Protein AF-A0A356SGM9-F1 (afdb_monomer_lite)

Sequence (79 aa):
TEPANVVFTSRFGNQFGHPDVDIVNRYRRRGVKVWSTGSQGDVTLRFNVEGAPNMTVMRHKLIPYWAEGPQDTSVWLSE

Secondary structure (DSSP, 8-state):
---SEEEE---TT-TT-PSPHHHHHHHHTTTPEEEEHHHHS-EEEEE-TTSPEEEEES-S----TTTSPPP-GGGGS--

Radius of gyration: 16.53 Å; chains: 1; bounding box: 28×46×41 Å

Foldseek 3Di:
DQAQEDEFEDAAVDPPCPPPPVVVVVCVVVVHHYHYCNQFPDWDWDADPVRHTDIDTDDPDPQPPVRDDDDPCVVVVDD

pLDDT: mean 86.62, std 12.37, range [50.12, 97.56]

Structure (mmCIF, N/CA/C/O backbone):
data_AF-A0A356SGM9-F1
#
_entry.id   AF-A0A356SGM9-F1
#
loop_
_atom_site.group_PDB
_atom_site.id
_atom_site.type_symbol
_atom_site.label_atom_id
_atom_site.label_alt_id
_atom_site.label_comp_id
_atom_site.label_asym_id
_atom_site.label_entity_id
_atom_site.label_seq_id
_atom_site.pdbx_PDB_ins_code
_atom_site.Cartn_x
_atom_site.Cartn_y
_atom_site.Cartn_z
_atom_site.occupancy
_atom_site.B_iso_or_equiv
_atom_site.auth_seq_id
_atom_site.auth_comp_id
_atom_site.auth_asym_id
_atom_site.auth_atom_id
_atom_site.pdbx_PDB_model_num
ATOM 1 N N . THR A 1 1 ? -6.546 -7.221 18.409 1.00 65.56 1 THR A N 1
ATOM 2 C CA . THR A 1 1 ? -6.813 -6.126 17.452 1.00 65.56 1 THR A CA 1
ATOM 3 C C . THR A 1 1 ? -6.109 -6.438 16.147 1.00 65.56 1 THR A C 1
ATOM 5 O O . THR A 1 1 ? -4.964 -6.871 16.183 1.00 65.56 1 THR A O 1
ATOM 8 N N . GLU A 1 2 ? -6.789 -6.285 15.010 1.00 83.94 2 GLU A N 1
ATOM 9 C CA . GLU A 1 2 ? -6.177 -6.408 13.678 1.00 83.94 2 GLU A CA 1
ATOM 10 C C . GLU A 1 2 ? -5.960 -5.005 13.087 1.00 83.94 2 GLU A C 1
ATOM 12 O O . GLU A 1 2 ? -6.829 -4.148 13.256 1.00 83.94 2 GLU A O 1
ATOM 17 N N . PRO A 1 3 ? -4.809 -4.721 12.448 1.00 92.25 3 PRO A N 1
ATOM 18 C CA . PRO A 1 3 ? -4.546 -3.398 11.894 1.00 92.25 3 PRO A CA 1
ATOM 19 C C . PRO A 1 3 ? -5.376 -3.162 10.629 1.00 92.25 3 PRO A C 1
ATOM 21 O O . PRO A 1 3 ? -5.454 -4.031 9.769 1.00 92.25 3 PRO A O 1
ATOM 24 N N . ALA A 1 4 ? -5.926 -1.958 10.459 1.00 91.94 4 ALA A N 1
ATOM 25 C CA . ALA A 1 4 ? -6.622 -1.590 9.221 1.00 91.94 4 ALA A CA 1
ATOM 26 C C . ALA A 1 4 ? -5.660 -1.392 8.030 1.00 91.94 4 ALA A C 1
ATOM 28 O O . ALA A 1 4 ? -6.023 -1.640 6.879 1.00 91.94 4 ALA A O 1
ATOM 29 N N . ASN A 1 5 ? -4.427 -0.951 8.308 1.00 94.75 5 ASN A N 1
ATOM 30 C CA . ASN A 1 5 ? -3.387 -0.671 7.320 1.00 94.75 5 ASN A CA 1
ATOM 31 C C . ASN A 1 5 ? -2.043 -1.249 7.784 1.00 94.75 5 ASN A C 1
ATOM 33 O O . ASN A 1 5 ? -1.700 -1.145 8.960 1.00 94.75 5 ASN A O 1
ATOM 37 N N . VAL A 1 6 ? -1.259 -1.800 6.857 1.00 96.25 6 VAL A N 1
ATOM 38 C CA . VAL A 1 6 ? 0.127 -2.239 7.084 1.00 96.25 6 VAL A CA 1
ATOM 39 C C . VAL A 1 6 ? 1.022 -1.608 6.030 1.00 96.25 6 VAL A C 1
ATOM 41 O O . VAL A 1 6 ? 0.731 -1.701 4.840 1.00 96.25 6 VAL A O 1
ATOM 44 N N . VAL A 1 7 ? 2.118 -0.986 6.467 1.00 96.38 7 VAL A N 1
ATOM 45 C CA . VAL A 1 7 ? 3.119 -0.371 5.589 1.00 96.38 7 VAL A CA 1
ATOM 46 C C . VAL A 1 7 ? 4.399 -1.196 5.643 1.00 96.38 7 VAL A C 1
ATOM 48 O O . VAL A 1 7 ? 4.978 -1.384 6.710 1.00 96.38 7 VAL A O 1
ATOM 51 N N . PHE A 1 8 ? 4.849 -1.675 4.487 1.00 96.44 8 PHE A N 1
ATOM 52 C CA . PHE A 1 8 ? 6.154 -2.302 4.322 1.00 96.44 8 PHE A CA 1
ATOM 53 C C . PHE A 1 8 ? 7.156 -1.294 3.773 1.00 96.44 8 PHE A C 1
ATOM 55 O O . PHE A 1 8 ? 6.941 -0.705 2.710 1.00 96.44 8 PHE A O 1
ATOM 62 N N . THR A 1 9 ? 8.277 -1.139 4.466 1.00 95.38 9 THR A N 1
ATOM 63 C CA . THR A 1 9 ? 9.398 -0.336 3.989 1.00 95.38 9 THR A CA 1
ATOM 64 C C . THR A 1 9 ? 10.364 -1.224 3.211 1.00 95.38 9 THR A C 1
ATOM 66 O O . THR A 1 9 ? 10.913 -2.200 3.719 1.00 95.38 9 THR A O 1
ATOM 69 N N . SER A 1 10 ? 10.552 -0.911 1.936 1.00 94.00 10 SER A N 1
ATOM 70 C CA . SER A 1 10 ? 11.564 -1.543 1.092 1.00 94.00 10 SER A CA 1
ATOM 71 C C . SER A 1 10 ? 12.083 -0.558 0.049 1.00 94.00 10 SER A C 1
ATOM 73 O O . SER A 1 10 ? 11.437 0.445 -0.268 1.00 94.00 10 SER A O 1
ATOM 75 N N . ARG A 1 11 ? 13.285 -0.828 -0.469 1.00 91.62 11 ARG A N 1
ATOM 76 C CA . ARG A 1 11 ? 13.877 -0.049 -1.560 1.00 91.62 11 ARG A CA 1
ATOM 77 C C . ARG A 1 11 ? 13.124 -0.317 -2.867 1.00 91.62 11 ARG A C 1
ATOM 79 O O . ARG A 1 11 ? 12.699 -1.442 -3.126 1.00 91.62 11 ARG A O 1
ATOM 86 N N . PHE A 1 12 ? 13.022 0.701 -3.719 1.00 90.56 12 PHE A N 1
ATOM 87 C CA . PHE A 1 12 ? 12.582 0.521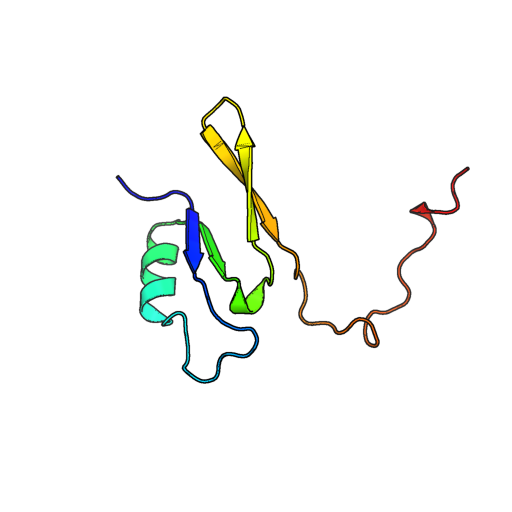 -5.102 1.00 90.56 12 PHE A CA 1
ATOM 88 C C . PHE A 1 12 ? 13.478 -0.476 -5.852 1.00 90.56 12 PHE A C 1
ATOM 90 O O . PHE A 1 12 ? 14.702 -0.345 -5.823 1.00 90.56 12 PHE A O 1
ATOM 97 N N . GLY A 1 13 ? 12.869 -1.474 -6.500 1.00 86.81 13 GLY A N 1
ATOM 98 C CA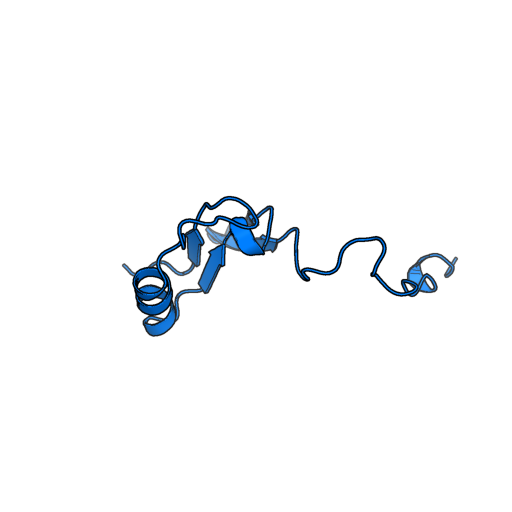 . GLY A 1 13 ? 13.604 -2.527 -7.211 1.00 86.81 13 GLY A CA 1
ATOM 99 C C . GLY A 1 13 ? 14.455 -3.415 -6.295 1.00 86.81 13 GLY A C 1
ATOM 100 O O . GLY A 1 13 ? 15.503 -3.899 -6.712 1.00 86.81 13 GLY A O 1
ATOM 101 N N . ASN A 1 14 ? 14.056 -3.590 -5.030 1.00 90.50 14 ASN A N 1
ATOM 102 C CA . ASN A 1 14 ? 14.780 -4.434 -4.084 1.00 90.50 14 ASN A CA 1
ATOM 103 C C . ASN A 1 14 ? 14.945 -5.883 -4.596 1.00 90.50 14 ASN A C 1
ATOM 105 O O . ASN A 1 14 ? 13.961 -6.601 -4.754 1.00 90.50 14 ASN A O 1
ATOM 109 N N . GLN A 1 15 ? 16.193 -6.328 -4.768 1.00 93.44 15 GLN A N 1
ATOM 110 C CA . GLN A 1 15 ? 16.542 -7.650 -5.315 1.00 93.44 15 GLN A CA 1
ATOM 111 C C . GLN A 1 15 ? 16.380 -8.817 -4.328 1.00 93.44 15 GLN A C 1
ATOM 113 O O . GLN A 1 15 ? 16.404 -9.973 -4.729 1.00 93.44 15 GLN A O 1
ATOM 118 N N . PHE A 1 16 ? 16.208 -8.528 -3.036 1.00 93.06 16 PHE A N 1
ATOM 119 C CA . PHE A 1 16 ? 16.136 -9.545 -1.979 1.00 93.06 16 PHE A CA 1
ATOM 120 C C . PHE A 1 16 ? 14.718 -10.080 -1.730 1.00 93.06 16 PHE A C 1
ATOM 122 O O . PHE A 1 16 ? 14.486 -10.776 -0.748 1.00 93.06 16 PHE A O 1
ATOM 129 N N . GLY A 1 17 ? 13.742 -9.714 -2.566 1.00 89.00 17 GLY A N 1
ATOM 130 C CA . GLY A 1 17 ? 12.370 -10.218 -2.439 1.00 89.00 17 GLY A CA 1
ATOM 131 C C . GLY A 1 17 ? 11.569 -9.639 -1.265 1.00 89.00 17 GLY A C 1
ATOM 132 O O . GLY A 1 17 ? 10.569 -10.225 -0.872 1.00 89.00 17 GLY A O 1
ATOM 133 N N . HIS A 1 18 ? 11.976 -8.497 -0.694 1.00 94.12 18 HIS A N 1
ATOM 134 C CA . HIS A 1 18 ? 11.199 -7.820 0.357 1.00 94.12 18 HIS A CA 1
ATOM 135 C C . HIS A 1 18 ? 10.112 -6.867 -0.180 1.00 94.12 18 HIS A C 1
ATOM 137 O O . HIS A 1 18 ? 10.384 -6.109 -1.120 1.00 94.12 18 HIS A O 1
ATOM 143 N N . PRO A 1 19 ? 8.953 -6.773 0.508 1.00 94.94 19 PRO A N 1
ATOM 144 C CA . PRO A 1 19 ? 8.532 -7.639 1.616 1.00 94.94 19 PRO A CA 1
ATOM 145 C C . PRO A 1 19 ? 8.241 -9.067 1.141 1.00 94.94 19 PRO A C 1
ATOM 147 O O . PRO A 1 19 ? 7.807 -9.265 0.011 1.00 94.94 19 PRO A O 1
ATOM 150 N N . ASP A 1 20 ? 8.465 -10.033 2.032 1.00 95.62 20 ASP A N 1
ATOM 151 C CA . ASP A 1 20 ? 8.211 -11.443 1.745 1.00 95.62 20 ASP A CA 1
ATOM 152 C C . ASP A 1 20 ? 6.743 -11.674 1.341 1.00 95.62 20 ASP A C 1
ATOM 154 O O . ASP A 1 20 ? 5.810 -11.143 1.963 1.00 95.62 20 ASP A O 1
ATOM 158 N N . VAL A 1 21 ? 6.542 -12.459 0.281 1.00 95.00 21 VAL A N 1
ATOM 159 C CA . VAL A 1 21 ? 5.229 -12.665 -0.339 1.00 95.00 21 VAL A CA 1
ATOM 160 C C . VAL A 1 21 ? 4.238 -13.351 0.602 1.00 95.00 21 VAL A C 1
ATOM 162 O O . VAL A 1 21 ? 3.055 -12.997 0.604 1.00 95.00 21 VAL A O 1
ATOM 165 N N . ASP A 1 22 ? 4.693 -14.261 1.462 1.00 97.56 22 ASP A N 1
ATOM 166 C CA . ASP A 1 22 ? 3.831 -14.966 2.406 1.00 97.56 22 ASP A CA 1
ATOM 167 C C . ASP A 1 22 ? 3.384 -14.047 3.540 1.00 97.56 22 ASP A C 1
ATOM 169 O O . ASP A 1 22 ? 2.226 -14.102 3.973 1.00 97.56 22 ASP A O 1
ATOM 173 N N . ILE A 1 23 ? 4.254 -13.127 3.965 1.00 95.56 23 ILE A N 1
ATOM 174 C CA . ILE A 1 23 ? 3.909 -12.088 4.940 1.00 95.56 23 ILE A CA 1
ATOM 175 C C . ILE A 1 23 ? 2.884 -11.109 4.358 1.00 95.56 23 ILE A C 1
ATOM 177 O O . ILE A 1 23 ? 1.895 -10.790 5.025 1.00 95.56 23 ILE A O 1
ATOM 181 N N . VAL A 1 24 ? 3.067 -10.664 3.112 1.00 96.06 24 VAL A N 1
ATOM 182 C CA . VAL A 1 24 ? 2.087 -9.814 2.414 1.00 96.06 24 VAL A CA 1
ATOM 183 C C . VAL A 1 24 ? 0.741 -10.534 2.295 1.00 96.06 24 VAL A C 1
ATOM 185 O O . VAL A 1 24 ? -0.305 -9.974 2.639 1.00 96.06 24 VAL A O 1
ATOM 188 N N . ASN A 1 25 ? 0.757 -11.795 1.865 1.00 96.44 25 ASN A N 1
ATOM 189 C CA . ASN A 1 25 ? -0.451 -12.593 1.687 1.00 96.44 25 ASN A CA 1
ATOM 190 C C . ASN A 1 25 ? -1.168 -12.869 3.014 1.00 96.44 25 ASN A C 1
ATOM 192 O O . ASN A 1 25 ? -2.398 -12.865 3.049 1.00 96.44 25 ASN A O 1
ATOM 196 N N . ARG A 1 26 ? -0.435 -13.037 4.122 1.00 96.25 26 ARG A N 1
ATOM 197 C CA . ARG A 1 26 ? -1.019 -13.166 5.466 1.00 96.25 26 ARG A CA 1
ATOM 198 C C . ARG A 1 26 ? -1.914 -11.979 5.822 1.00 96.25 26 ARG A C 1
ATOM 200 O O . ARG A 1 26 ? -2.999 -12.197 6.352 1.00 96.25 26 ARG A O 1
ATOM 207 N N . TYR A 1 27 ? -1.482 -10.752 5.531 1.00 96.12 27 TYR A N 1
ATOM 208 C CA . TYR A 1 27 ? -2.277 -9.551 5.808 1.00 96.12 27 TYR A CA 1
ATOM 209 C C . TYR A 1 27 ? -3.426 -9.372 4.817 1.00 96.12 27 TYR A C 1
ATOM 211 O O . TYR A 1 27 ? -4.549 -9.095 5.234 1.00 96.12 27 TYR A O 1
ATOM 219 N N . ARG A 1 28 ? -3.191 -9.624 3.523 1.00 94.94 28 ARG A N 1
ATOM 220 C CA . ARG A 1 28 ? -4.251 -9.569 2.502 1.00 94.94 28 ARG A CA 1
ATOM 221 C C . ARG A 1 28 ? -5.404 -10.526 2.805 1.00 94.94 28 ARG A C 1
ATOM 223 O O . ARG A 1 28 ? -6.558 -10.128 2.702 1.00 94.94 28 ARG A O 1
ATOM 230 N N . ARG A 1 29 ? -5.106 -11.756 3.246 1.00 96.12 29 ARG A N 1
ATOM 231 C CA . ARG A 1 29 ? -6.127 -12.747 3.643 1.00 96.12 29 ARG A CA 1
ATOM 232 C C . ARG A 1 29 ? -6.993 -12.300 4.824 1.00 96.12 29 ARG A C 1
ATOM 234 O O . ARG A 1 29 ? -8.078 -12.835 4.998 1.00 96.12 29 ARG A O 1
ATOM 241 N N . ARG A 1 30 ? -6.532 -11.332 5.618 1.00 95.38 30 ARG A N 1
ATOM 242 C CA . ARG A 1 30 ? -7.278 -10.737 6.737 1.00 95.38 30 ARG A CA 1
ATOM 243 C C . ARG A 1 30 ? -7.998 -9.438 6.355 1.00 95.38 30 ARG A C 1
ATOM 245 O O . ARG A 1 30 ? -8.460 -8.719 7.226 1.00 95.38 30 ARG A O 1
ATOM 252 N N . GLY A 1 31 ? -8.052 -9.090 5.066 1.00 95.38 31 GLY A N 1
ATOM 253 C CA . GLY A 1 31 ? -8.687 -7.852 4.599 1.00 95.38 31 GLY A CA 1
A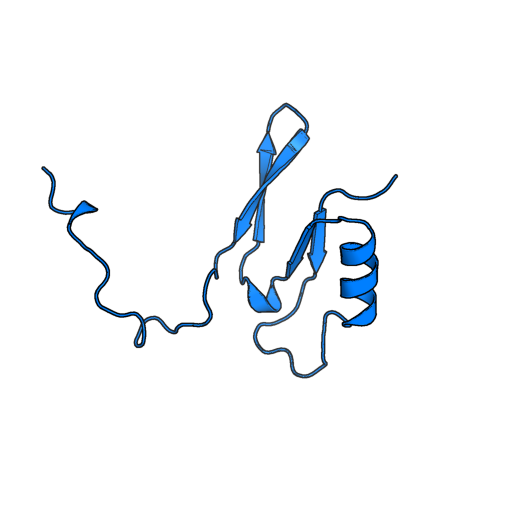TOM 254 C C . GLY A 1 31 ? -7.916 -6.573 4.949 1.00 95.38 31 GLY A C 1
ATOM 255 O O . GLY A 1 31 ? -8.443 -5.475 4.789 1.00 95.38 31 GLY A O 1
ATOM 256 N N . VAL A 1 32 ? -6.666 -6.693 5.406 1.00 95.50 32 VAL A N 1
ATOM 257 C CA . VAL A 1 32 ? -5.824 -5.545 5.756 1.00 95.50 32 VAL A CA 1
ATOM 258 C C . VAL A 1 32 ? -5.335 -4.852 4.488 1.00 95.50 32 VAL A C 1
ATOM 260 O O . VAL A 1 32 ? -4.831 -5.502 3.566 1.00 95.50 32 VAL A O 1
ATOM 263 N N . LYS A 1 33 ? -5.420 -3.518 4.452 1.00 95.25 33 LYS A N 1
ATOM 264 C CA . LYS A 1 33 ? -4.852 -2.720 3.359 1.00 95.25 33 LYS A CA 1
ATOM 265 C C . LYS A 1 33 ? -3.330 -2.715 3.468 1.00 95.25 33 LYS A C 1
ATOM 267 O O . LYS A 1 33 ? -2.771 -2.272 4.470 1.00 95.25 33 LYS A O 1
ATOM 272 N N . VAL A 1 34 ? -2.660 -3.221 2.437 1.00 95.69 34 VAL A N 1
ATOM 273 C CA . VAL A 1 34 ? -1.198 -3.334 2.396 1.00 95.69 34 VAL A CA 1
ATOM 274 C C . VAL A 1 34 ? -0.607 -2.248 1.504 1.00 95.69 34 VAL A C 1
ATOM 276 O O . VAL A 1 34 ? -1.002 -2.112 0.348 1.00 95.69 34 VAL A O 1
ATOM 279 N N . TRP A 1 35 ? 0.388 -1.545 2.037 1.00 95.81 35 TRP A N 1
ATOM 280 C CA . TRP A 1 35 ? 1.145 -0.483 1.383 1.00 95.81 35 TRP A CA 1
ATOM 281 C C . TRP A 1 35 ? 2.630 -0.853 1.343 1.00 95.81 35 TRP A C 1
ATOM 283 O O . TRP A 1 35 ? 3.126 -1.541 2.237 1.00 95.81 35 TRP A O 1
ATOM 293 N N . SER A 1 36 ? 3.360 -0.414 0.321 1.00 94.62 36 SER A N 1
ATOM 294 C CA . SER A 1 36 ? 4.780 -0.727 0.150 1.00 94.62 36 SER A CA 1
ATOM 295 C C . SER A 1 36 ? 5.539 0.434 -0.472 1.00 94.62 36 SER A C 1
ATOM 297 O O . SER A 1 36 ? 5.288 0.794 -1.620 1.00 94.62 36 SER A O 1
ATOM 299 N N . THR A 1 37 ? 6.546 0.952 0.233 1.00 94.62 37 THR A N 1
ATOM 300 C CA . THR A 1 37 ? 7.380 2.038 -0.306 1.00 94.62 37 THR A CA 1
ATOM 301 C C . THR A 1 37 ? 8.212 1.594 -1.512 1.00 94.62 37 THR A C 1
ATOM 303 O O . THR A 1 37 ? 8.488 2.373 -2.424 1.00 94.62 37 THR A O 1
ATOM 306 N N . GLY A 1 38 ? 8.574 0.309 -1.573 1.00 92.69 38 GLY A N 1
ATOM 307 C CA . GLY A 1 38 ? 9.370 -0.241 -2.668 1.00 92.69 38 GLY A CA 1
ATOM 308 C C . GLY A 1 38 ? 8.639 -0.267 -4.008 1.00 92.69 38 GLY A C 1
ATOM 309 O O . GLY A 1 38 ? 9.281 -0.157 -5.044 1.00 92.69 38 GLY A O 1
ATOM 310 N N . SER A 1 39 ? 7.309 -0.356 -4.019 1.00 90.75 39 SER A N 1
ATOM 311 C CA . SER A 1 39 ? 6.518 -0.253 -5.257 1.00 90.75 39 SER A CA 1
ATOM 312 C C . SER A 1 39 ? 5.879 1.126 -5.410 1.00 90.75 39 SER A C 1
ATOM 314 O O . SER A 1 39 ? 5.904 1.696 -6.499 1.00 90.75 39 SER A O 1
ATOM 316 N N . GLN A 1 40 ? 5.396 1.709 -4.315 1.00 93.62 40 GLN A N 1
ATOM 317 C CA . GLN A 1 40 ? 4.574 2.920 -4.317 1.00 93.62 40 GLN A CA 1
ATOM 318 C C . GLN A 1 40 ? 5.361 4.209 -4.024 1.00 93.62 40 GLN A C 1
ATOM 320 O O . GLN A 1 40 ? 4.793 5.293 -4.083 1.00 93.62 40 GLN A O 1
ATOM 325 N N . GLY A 1 41 ? 6.670 4.127 -3.772 1.00 91.94 41 GLY A N 1
ATOM 326 C CA . GLY A 1 41 ? 7.480 5.300 -3.435 1.00 91.94 41 GLY A CA 1
ATOM 327 C C . GLY A 1 41 ? 7.123 5.806 -2.042 1.00 91.94 41 GLY A C 1
ATOM 328 O O . GLY A 1 41 ? 7.044 5.008 -1.110 1.00 91.94 41 GLY A O 1
ATOM 329 N N . ASP A 1 42 ? 6.884 7.103 -1.892 1.00 93.12 42 ASP A N 1
ATOM 330 C CA . ASP A 1 42 ? 6.438 7.632 -0.605 1.00 93.12 42 ASP A CA 1
ATOM 331 C C . ASP A 1 42 ? 5.011 7.175 -0.299 1.00 93.12 42 ASP A C 1
ATOM 333 O O . ASP A 1 42 ? 4.154 7.135 -1.181 1.00 93.12 42 ASP A O 1
ATOM 337 N N . VAL A 1 43 ? 4.766 6.834 0.965 1.00 95.50 43 VAL A N 1
ATOM 338 C CA . VAL A 1 43 ? 3.443 6.511 1.508 1.00 95.50 43 VAL A CA 1
ATOM 339 C C . VAL A 1 43 ? 3.151 7.540 2.595 1.00 95.50 43 VAL A C 1
ATOM 341 O O . VAL A 1 43 ? 3.805 7.544 3.637 1.00 95.50 43 VAL A O 1
ATOM 344 N N . THR A 1 44 ? 2.194 8.433 2.357 1.00 95.44 44 THR A N 1
ATOM 345 C CA . THR A 1 44 ? 1.828 9.499 3.297 1.00 95.44 44 THR A CA 1
ATOM 346 C C . THR A 1 44 ? 0.561 9.128 4.055 1.00 95.44 44 THR A C 1
ATOM 348 O O . THR A 1 44 ? -0.431 8.706 3.462 1.00 95.44 44 THR A O 1
ATOM 351 N N . LEU A 1 45 ? 0.597 9.313 5.376 1.00 94.62 45 LEU A N 1
ATOM 352 C CA . LEU A 1 45 ? -0.535 9.110 6.271 1.00 94.62 45 LEU A CA 1
ATOM 353 C C . LEU A 1 45 ? -0.951 10.456 6.853 1.00 94.62 45 LEU A C 1
ATOM 355 O O . LEU A 1 45 ? -0.160 11.111 7.532 1.00 94.62 45 LEU A O 1
ATOM 359 N N . ARG A 1 46 ? -2.200 10.853 6.619 1.00 94.81 46 ARG A N 1
ATOM 360 C CA . ARG A 1 46 ? -2.798 12.035 7.244 1.00 94.81 46 ARG A CA 1
ATOM 361 C C . ARG A 1 46 ? -3.928 11.602 8.161 1.00 94.81 46 ARG A C 1
ATOM 363 O O . ARG A 1 46 ? -4.974 11.172 7.687 1.00 94.81 46 ARG A O 1
ATOM 370 N N . PHE A 1 47 ? -3.713 11.723 9.464 1.00 92.88 47 PHE A N 1
ATOM 371 C CA . PHE A 1 47 ? -4.733 11.425 10.464 1.00 92.88 47 PHE A CA 1
ATOM 372 C C . PHE A 1 47 ? -5.741 12.569 10.540 1.00 92.88 47 PHE A C 1
ATOM 374 O O . PHE A 1 47 ? -5.356 13.736 10.640 1.00 92.88 47 PHE A O 1
ATOM 381 N N . ASN A 1 48 ? -7.026 12.229 10.468 1.00 89.62 48 ASN A N 1
ATOM 382 C CA . ASN A 1 48 ? -8.104 13.151 10.801 1.00 89.62 48 ASN A CA 1
ATOM 383 C C . ASN A 1 48 ? -8.417 13.079 12.310 1.00 89.62 48 ASN A C 1
ATOM 385 O O . ASN A 1 48 ? -7.872 12.245 13.036 1.00 89.62 48 ASN A O 1
ATOM 389 N N . VAL A 1 49 ? -9.309 13.952 12.781 1.00 92.00 49 VAL A N 1
ATOM 390 C CA . VAL A 1 49 ? -9.743 13.994 14.191 1.00 92.00 49 VAL A CA 1
ATOM 391 C C . VAL A 1 49 ? -10.442 12.708 14.659 1.00 92.00 49 VAL A C 1
ATOM 393 O O . VAL A 1 49 ? -10.485 12.441 15.854 1.00 92.00 49 VAL A O 1
ATOM 396 N N . GLU A 1 50 ? -10.940 11.887 13.732 1.00 88.88 50 GLU A N 1
ATOM 397 C CA . GLU A 1 50 ? -11.579 10.590 14.001 1.00 88.88 50 GLU A CA 1
ATOM 398 C C . GLU A 1 50 ? -10.552 9.448 14.137 1.00 88.88 50 GLU A C 1
ATOM 400 O O . GLU A 1 50 ? -10.914 8.311 14.435 1.00 88.88 50 GLU A O 1
ATOM 405 N N . GLY A 1 51 ? -9.262 9.727 13.913 1.00 84.38 51 GLY A N 1
ATOM 406 C CA . GLY A 1 51 ? -8.166 8.767 14.053 1.00 84.38 51 GLY A CA 1
ATOM 407 C C . GLY A 1 51 ? -7.972 7.829 12.858 1.00 84.38 51 GLY A C 1
ATOM 408 O O . GLY A 1 51 ? -7.035 7.027 12.860 1.00 84.38 51 GLY A O 1
ATOM 409 N N . ALA A 1 52 ? -8.798 7.934 11.814 1.00 87.38 52 ALA A N 1
ATOM 410 C CA . ALA A 1 52 ? -8.630 7.168 10.584 1.00 87.38 52 ALA A CA 1
ATOM 411 C C . ALA A 1 52 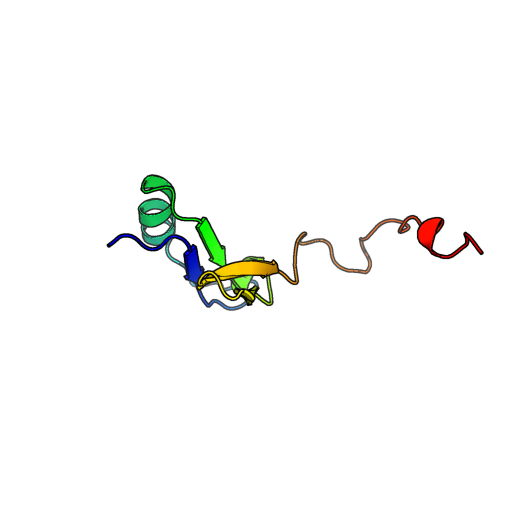? -7.665 7.900 9.627 1.00 87.38 52 ALA A C 1
ATOM 413 O O . ALA A 1 52 ? -7.922 9.049 9.255 1.00 87.38 52 ALA A O 1
ATOM 414 N N . PRO A 1 53 ? -6.545 7.281 9.198 1.00 92.88 53 PRO A N 1
ATOM 415 C CA . PRO A 1 53 ? -5.629 7.936 8.276 1.00 92.88 53 PRO A CA 1
ATOM 416 C C . PRO A 1 53 ? -6.157 7.903 6.836 1.00 92.88 53 PRO A C 1
ATOM 418 O O . PRO A 1 53 ? -6.534 6.848 6.319 1.00 92.88 53 PRO A O 1
ATOM 421 N N . ASN A 1 54 ? -6.093 9.046 6.156 1.00 93.06 54 ASN A N 1
ATOM 422 C CA . ASN A 1 54 ? -6.094 9.097 4.699 1.00 93.06 54 ASN A CA 1
ATOM 423 C C . ASN A 1 54 ? -4.690 8.714 4.196 1.00 93.06 54 ASN A C 1
ATOM 425 O O . ASN A 1 54 ? -3.690 9.268 4.660 1.00 93.06 54 ASN A O 1
ATOM 429 N N . MET A 1 55 ? -4.635 7.736 3.291 1.00 94.25 55 MET A N 1
ATOM 430 C CA . MET A 1 55 ? -3.407 7.170 2.735 1.00 94.25 55 MET A CA 1
ATOM 431 C C . MET A 1 55 ? -3.219 7.672 1.299 1.00 94.25 55 MET A C 1
ATOM 433 O O . MET A 1 55 ? -4.075 7.417 0.451 1.00 94.25 55 MET A O 1
ATOM 437 N N . THR A 1 56 ? -2.085 8.301 0.998 1.00 94.75 56 THR A N 1
ATOM 438 C CA . THR A 1 56 ? -1.688 8.643 -0.378 1.00 94.75 56 THR A CA 1
ATOM 439 C C . THR A 1 56 ? -0.323 8.052 -0.712 1.00 94.75 56 THR A C 1
ATOM 441 O O . THR A 1 56 ? 0.456 7.713 0.182 1.00 94.75 56 THR A O 1
ATOM 444 N N . VAL A 1 57 ? -0.044 7.883 -2.007 1.00 95.06 57 VAL A N 1
ATOM 445 C CA . VAL A 1 57 ? 1.221 7.321 -2.490 1.00 95.06 57 VAL A CA 1
ATOM 446 C C . VAL A 1 57 ? 1.831 8.176 -3.590 1.00 95.06 57 VAL A C 1
ATOM 448 O O . VAL A 1 57 ? 1.102 8.780 -4.367 1.00 95.06 57 VAL A O 1
ATOM 451 N N . MET A 1 58 ? 3.159 8.212 -3.680 1.00 90.38 58 MET A N 1
ATOM 452 C CA . MET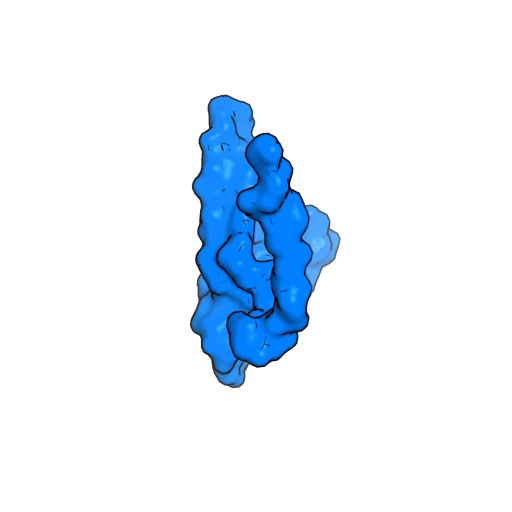 A 1 58 ? 3.859 8.965 -4.728 1.00 90.38 58 MET A CA 1
ATOM 453 C C . MET A 1 58 ? 3.752 8.277 -6.094 1.00 90.38 58 MET A C 1
ATOM 455 O O . MET A 1 58 ? 3.523 8.916 -7.117 1.00 90.38 58 MET A O 1
ATOM 459 N N . ARG A 1 59 ? 3.948 6.956 -6.131 1.00 88.38 59 ARG A N 1
ATOM 460 C CA . ARG A 1 59 ? 4.010 6.167 -7.361 1.00 88.38 59 ARG A CA 1
ATOM 461 C C . ARG A 1 59 ? 2.734 5.358 -7.533 1.00 88.38 59 ARG A C 1
ATOM 463 O O . ARG A 1 59 ? 2.549 4.321 -6.900 1.00 88.38 59 ARG A O 1
ATOM 470 N N . HIS A 1 60 ? 1.890 5.808 -8.454 1.00 78.06 60 HIS A N 1
ATOM 471 C CA . HIS A 1 60 ? 0.700 5.071 -8.886 1.00 78.06 60 HIS A CA 1
ATOM 472 C C . HIS A 1 60 ? 0.981 4.124 -10.059 1.00 78.06 60 HIS A C 1
ATOM 474 O O . HIS A 1 60 ? 0.277 3.131 -10.235 1.00 78.06 60 HIS A O 1
ATOM 480 N N . LYS A 1 61 ? 2.009 4.422 -10.863 1.00 71.81 61 LYS A N 1
ATOM 481 C CA . LYS A 1 61 ? 2.412 3.643 -12.038 1.00 71.81 61 LYS A CA 1
ATOM 482 C C . LYS A 1 61 ? 3.935 3.560 -12.114 1.00 71.81 61 LYS A C 1
ATOM 484 O O . LYS A 1 61 ? 4.633 4.480 -11.705 1.00 71.81 61 LYS A O 1
ATOM 489 N N . LEU A 1 62 ? 4.451 2.461 -12.655 1.00 72.50 62 LEU A N 1
ATOM 490 C CA . LEU A 1 62 ? 5.884 2.264 -12.915 1.00 72.50 62 LEU A CA 1
ATOM 491 C C . LEU A 1 62 ? 6.309 2.849 -14.270 1.00 72.50 62 LEU A C 1
ATOM 493 O O . LEU A 1 62 ? 7.237 2.343 -14.890 1.00 72.50 62 LEU A O 1
ATOM 497 N N . ILE A 1 63 ? 5.607 3.874 -14.751 1.00 72.56 63 ILE A N 1
ATOM 498 C CA . ILE A 1 63 ? 5.907 4.510 -16.031 1.00 72.56 63 ILE A CA 1
ATOM 499 C C . ILE A 1 63 ? 6.917 5.624 -15.740 1.00 72.56 63 ILE A C 1
ATOM 501 O O . ILE A 1 63 ? 6.629 6.492 -14.919 1.00 72.56 63 ILE A O 1
ATOM 505 N N . PRO A 1 64 ? 8.122 5.586 -16.326 1.00 73.19 64 PRO A N 1
ATOM 506 C CA . PRO A 1 64 ? 9.049 6.704 -16.229 1.00 73.19 64 PRO A CA 1
ATOM 507 C C . PRO A 1 64 ? 8.453 7.966 -16.856 1.00 73.19 64 PRO A C 1
ATOM 509 O O . PRO A 1 64 ? 7.744 7.862 -17.851 1.00 73.19 64 PRO A O 1
ATOM 512 N N . TYR A 1 65 ? 8.828 9.148 -16.362 1.00 73.31 65 TYR A N 1
ATOM 513 C CA . TYR A 1 65 ? 8.327 10.429 -16.887 1.00 73.31 65 TYR A CA 1
ATOM 514 C C . TYR A 1 65 ? 8.516 10.586 -18.410 1.00 73.31 65 TYR A C 1
ATOM 516 O O . TYR A 1 65 ? 7.718 11.232 -19.073 1.00 73.31 65 TYR A O 1
ATOM 524 N N . TRP A 1 66 ? 9.558 9.976 -18.983 1.00 79.62 66 TRP A N 1
ATOM 525 C CA . TRP A 1 66 ? 9.846 10.018 -20.421 1.00 79.62 66 TRP A CA 1
ATOM 526 C C . TRP A 1 66 ? 8.998 9.047 -21.259 1.00 79.62 66 TRP A C 1
ATOM 528 O O . TRP A 1 66 ? 9.000 9.138 -22.482 1.00 79.62 66 TRP A O 1
ATOM 538 N N . ALA A 1 67 ? 8.307 8.103 -20.618 1.00 81.25 67 ALA A N 1
ATOM 539 C CA . ALA A 1 67 ? 7.377 7.160 -21.240 1.00 81.25 67 ALA A CA 1
ATOM 540 C C . ALA A 1 67 ? 5.911 7.500 -20.924 1.00 81.25 67 ALA A C 1
ATOM 542 O O . ALA A 1 67 ? 5.002 6.791 -21.362 1.00 81.25 67 ALA A O 1
ATOM 543 N N . GLU A 1 68 ? 5.669 8.552 -20.139 1.00 73.81 68 GLU A N 1
ATOM 544 C CA . GLU A 1 68 ? 4.333 9.095 -19.963 1.00 73.81 68 GLU A CA 1
ATOM 545 C C . GLU A 1 68 ? 3.907 9.753 -21.279 1.00 73.81 68 GLU A C 1
ATOM 547 O O . GLU A 1 68 ? 4.613 10.596 -21.831 1.00 73.81 68 GLU A O 1
ATOM 552 N N . GLY A 1 69 ? 2.767 9.317 -21.825 1.00 73.94 69 GLY A N 1
ATOM 553 C CA . GLY A 1 69 ? 2.171 9.970 -22.989 1.00 73.94 69 GLY A CA 1
ATOM 554 C C . GLY A 1 69 ? 1.805 11.428 -22.681 1.00 73.94 69 GLY A C 1
ATOM 555 O O . GLY A 1 69 ? 1.837 11.829 -21.515 1.00 73.94 69 GLY A O 1
ATOM 556 N N . PRO A 1 70 ? 1.437 12.226 -23.700 1.00 75.12 70 PRO A N 1
ATOM 557 C CA . PRO A 1 70 ? 1.004 13.605 -23.502 1.00 75.12 70 PRO A CA 1
ATOM 558 C C . PRO A 1 70 ? -0.037 13.675 -22.380 1.00 75.12 70 PRO A C 1
ATOM 560 O O . PRO A 1 70 ? -1.095 13.051 -22.478 1.00 75.12 70 PRO A O 1
ATOM 563 N N . GLN A 1 71 ? 0.288 14.377 -21.294 1.00 69.06 71 GLN A N 1
ATOM 564 C CA . GLN A 1 71 ? -0.667 14.610 -20.216 1.00 69.06 71 GLN A CA 1
ATOM 565 C C . GLN A 1 71 ? -1.740 15.557 -20.757 1.00 69.06 71 GLN A C 1
ATOM 567 O O . GLN A 1 71 ? -1.403 16.532 -21.428 1.00 69.06 71 GLN A O 1
ATOM 572 N N . ASP A 1 72 ? -3.016 15.270 -20.505 1.00 68.50 72 ASP A N 1
ATOM 573 C CA . ASP A 1 72 ? -4.102 16.168 -20.897 1.00 68.50 72 ASP A CA 1
ATOM 574 C C . ASP A 1 72 ? -3.943 17.503 -20.153 1.00 68.50 72 ASP A C 1
ATOM 576 O O . ASP A 1 72 ? -4.204 17.610 -18.953 1.00 68.50 72 ASP A O 1
ATOM 580 N N . THR A 1 73 ? -3.445 18.518 -20.860 1.00 65.38 73 THR A N 1
ATOM 581 C CA . THR A 1 73 ? -3.210 19.855 -20.313 1.00 65.38 73 THR A CA 1
ATOM 582 C C . THR A 1 73 ? -4.451 20.741 -20.349 1.00 65.38 73 THR A C 1
ATOM 584 O O . THR A 1 73 ? -4.358 21.902 -19.954 1.00 65.38 73 THR A O 1
ATOM 587 N N . SER A 1 74 ? -5.616 20.229 -20.771 1.00 65.81 74 SER A N 1
ATOM 588 C CA . SER A 1 74 ? -6.857 21.018 -20.836 1.00 65.81 74 SER A CA 1
ATOM 589 C C . SER A 1 74 ? -7.294 21.576 -19.475 1.00 65.81 74 SER A C 1
ATOM 591 O O . SER A 1 74 ? -7.917 22.631 -19.426 1.00 65.81 74 SER A O 1
ATOM 593 N N . VAL A 1 75 ? -6.872 20.947 -18.371 1.00 60.22 75 VAL A N 1
ATOM 594 C CA . VAL A 1 75 ? -7.084 21.419 -16.988 1.00 60.22 75 VAL A CA 1
ATOM 595 C C . VAL A 1 75 ? -6.313 22.715 -16.672 1.00 60.22 75 VAL A C 1
ATOM 597 O O . VAL A 1 75 ? -6.683 23.441 -15.756 1.00 60.22 75 VAL A O 1
ATOM 600 N N . TRP A 1 76 ? -5.258 23.034 -17.431 1.00 52.34 76 TRP A N 1
ATOM 601 C CA . TRP A 1 76 ? -4.427 24.233 -17.244 1.00 52.34 76 TRP A CA 1
ATOM 602 C C . TRP A 1 76 ? -4.789 25.392 -18.184 1.00 52.34 76 TRP A C 1
ATOM 604 O O . TRP A 1 76 ? -4.176 26.450 -18.090 1.00 52.34 76 TRP A O 1
ATOM 614 N N . LEU A 1 77 ? -5.739 25.195 -19.107 1.00 55.41 77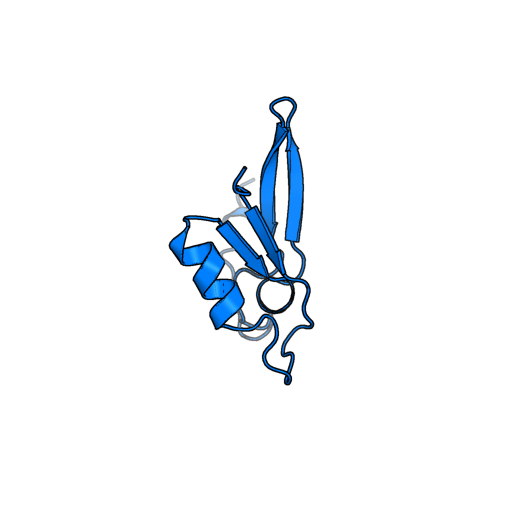 LEU A N 1
ATOM 615 C CA . LEU A 1 77 ? -6.131 26.181 -20.128 1.00 55.41 77 LEU A CA 1
ATOM 616 C C . LEU A 1 77 ? -7.567 26.699 -19.960 1.00 55.41 77 LEU A C 1
ATOM 618 O O . LEU A 1 77 ? -8.042 27.461 -20.797 1.00 55.41 77 LEU A O 1
ATOM 622 N N . SER A 1 78 ? -8.262 26.297 -18.898 1.00 51.62 78 SER A N 1
ATOM 623 C CA . SER A 1 78 ? -9.550 26.871 -18.515 1.00 51.62 78 SER A CA 1
ATOM 624 C C . SER A 1 78 ? -9.343 28.034 -17.539 1.00 51.62 78 SER A C 1
ATOM 626 O O . SER A 1 78 ? -9.488 27.855 -16.329 1.00 51.62 78 SER A O 1
ATOM 628 N N . GLU A 1 79 ? -8.988 29.197 -18.090 1.00 50.12 79 GLU A N 1
ATOM 629 C CA . GLU A 1 79 ? -9.252 30.526 -17.512 1.00 50.12 79 GLU A CA 1
ATOM 630 C C . GLU A 1 79 ? -10.369 31.220 -18.301 1.00 50.12 79 GLU A C 1
ATOM 632 O O . GLU A 1 79 ? -10.372 31.107 -19.551 1.00 50.12 79 GLU A O 1
#